Protein AF-G2DD54-F1 (afdb_monomer_lite)

InterPro domains:
  IPR060473 ATP phosphoribosyltransferase subunit HisZ, C-terminal domain [PF27460] (5-60)

Structure (mmCIF, N/CA/C/O backbone):
data_AF-G2DD54-F1
#
_entry.id   AF-G2DD54-F1
#
loop_
_atom_site.group_PDB
_atom_site.id
_atom_site.type_symbol
_atom_site.label_atom_id
_atom_site.label_alt_id
_atom_site.label_comp_id
_atom_site.label_asym_id
_atom_site.label_entity_id
_atom_site.label_seq_id
_atom_site.pdbx_PDB_ins_code
_atom_site.Cartn_x
_atom_site.Cartn_y
_atom_site.Cartn_z
_atom_site.occupancy
_atom_site.B_iso_or_equiv
_atom_site.auth_seq_id
_atom_site.auth_comp_id
_atom_site.auth_asym_id
_atom_site.auth_atom_id
_atom_site.pdbx_PDB_model_num
ATOM 1 N N . MET A 1 1 ? -21.760 5.245 11.594 1.00 44.53 1 MET A N 1
ATOM 2 C CA . MET A 1 1 ? -21.008 4.083 11.073 1.00 44.53 1 MET A CA 1
ATOM 3 C C . MET A 1 1 ? -19.527 4.372 11.261 1.00 44.53 1 MET A C 1
ATOM 5 O O . MET A 1 1 ? -19.164 5.523 11.033 1.00 44.53 1 MET A O 1
ATOM 9 N N . PRO A 1 2 ? -18.696 3.424 11.729 1.00 54.88 2 PRO A N 1
ATOM 10 C CA . PRO A 1 2 ? -17.253 3.643 11.773 1.00 54.88 2 PRO A CA 1
ATOM 11 C C . PRO A 1 2 ? -16.765 3.920 10.347 1.00 54.88 2 PRO A C 1
ATOM 13 O O . PRO A 1 2 ? -17.115 3.191 9.421 1.00 54.88 2 PRO A O 1
ATOM 16 N N . GLN A 1 3 ? -16.041 5.022 10.154 1.00 58.75 3 GLN A N 1
ATOM 17 C CA . GLN A 1 3 ? -15.442 5.311 8.855 1.00 58.75 3 GLN A CA 1
ATOM 18 C C . GLN A 1 3 ? -14.248 4.372 8.666 1.00 58.75 3 GLN A C 1
ATOM 20 O O . GLN A 1 3 ? -13.464 4.243 9.608 1.00 58.75 3 GLN A O 1
ATOM 25 N N . PRO A 1 4 ? -14.086 3.724 7.498 1.00 65.19 4 PRO A N 1
ATOM 26 C CA . PRO A 1 4 ? -12.880 2.960 7.233 1.00 65.19 4 PRO A CA 1
ATOM 27 C C . PRO A 1 4 ? -11.667 3.880 7.394 1.00 65.19 4 PRO A C 1
ATOM 29 O O . PRO A 1 4 ? -11.619 4.989 6.836 1.00 65.19 4 PRO A O 1
ATOM 32 N N . GLU A 1 5 ? -10.731 3.428 8.227 1.00 79.81 5 GLU A N 1
ATOM 33 C CA . GLU A 1 5 ? -9.477 4.120 8.496 1.00 79.81 5 GLU A CA 1
ATOM 34 C C . GLU A 1 5 ? -8.795 4.414 7.151 1.00 79.81 5 GLU A C 1
ATOM 36 O O . GLU A 1 5 ? -8.704 3.542 6.285 1.00 79.81 5 GLU A O 1
ATOM 41 N N . ALA A 1 6 ? -8.408 5.671 6.924 1.00 87.88 6 ALA A N 1
ATOM 42 C CA . ALA A 1 6 ? -7.739 6.041 5.685 1.00 87.88 6 ALA A CA 1
ATOM 43 C C . ALA A 1 6 ? -6.274 5.595 5.743 1.00 87.88 6 ALA A C 1
ATOM 45 O O . ALA A 1 6 ? -5.589 5.832 6.742 1.00 87.88 6 ALA A O 1
ATOM 46 N N . ILE A 1 7 ? -5.825 4.956 4.666 1.00 92.12 7 ILE A N 1
ATOM 47 C CA . ILE A 1 7 ? -4.453 4.501 4.460 1.00 92.12 7 ILE A CA 1
ATOM 48 C C . ILE A 1 7 ? -3.812 5.435 3.442 1.00 92.12 7 ILE A C 1
ATOM 50 O O . ILE A 1 7 ? -4.328 5.597 2.337 1.00 92.12 7 ILE A O 1
ATOM 54 N N . PHE A 1 8 ? -2.682 6.029 3.789 1.00 93.81 8 PHE A N 1
ATOM 55 C CA . PHE A 1 8 ? -1.902 6.827 2.858 1.00 93.81 8 PHE A CA 1
ATOM 56 C C . PHE A 1 8 ? -0.917 5.948 2.084 1.00 93.81 8 PHE A C 1
ATOM 58 O O . PHE A 1 8 ? -0.157 5.180 2.667 1.00 93.81 8 PHE A O 1
ATOM 65 N N . ALA A 1 9 ? -0.910 6.065 0.765 1.00 93.88 9 ALA A N 1
ATOM 66 C CA . ALA A 1 9 ? 0.092 5.467 -0.100 1.00 93.88 9 ALA A CA 1
ATOM 67 C C . ALA A 1 9 ? 0.972 6.598 -0.650 1.00 93.88 9 ALA A C 1
ATOM 69 O O . ALA A 1 9 ? 0.454 7.418 -1.414 1.00 93.88 9 ALA A O 1
ATOM 70 N N . PRO A 1 10 ? 2.264 6.688 -0.284 1.00 91.69 10 PRO A N 1
ATOM 71 C CA . PRO A 1 10 ? 3.147 7.704 -0.845 1.00 91.69 10 PRO A CA 1
ATOM 72 C C . PRO A 1 10 ? 3.286 7.501 -2.354 1.00 91.69 10 PRO A C 1
ATOM 74 O O . PRO A 1 10 ? 3.074 6.404 -2.865 1.00 91.69 10 PRO A O 1
ATOM 77 N N . TRP A 1 11 ? 3.651 8.551 -3.085 1.00 90.44 11 TRP A N 1
ATOM 78 C CA . TRP A 1 11 ? 3.947 8.387 -4.504 1.00 90.44 11 TRP A CA 1
ATOM 79 C C . TRP A 1 11 ? 5.229 7.557 -4.689 1.00 90.44 11 TRP A C 1
ATOM 81 O O . TRP A 1 11 ? 6.265 7.874 -4.105 1.00 90.44 11 TRP A O 1
ATOM 91 N N . SER A 1 12 ? 5.159 6.512 -5.512 1.00 90.25 12 SER A N 1
ATOM 92 C CA . SER A 1 12 ? 6.300 5.724 -5.986 1.00 90.25 12 SER A CA 1
ATOM 93 C C . SER A 1 12 ? 5.964 5.133 -7.357 1.00 90.25 12 SER A C 1
ATOM 95 O O . SER A 1 12 ? 4.796 4.905 -7.675 1.00 90.25 12 SER A O 1
ATOM 97 N N . ASP A 1 13 ? 6.990 4.902 -8.167 1.00 89.81 13 ASP A N 1
ATOM 98 C CA . ASP A 1 13 ? 6.944 4.186 -9.442 1.00 89.81 13 ASP A CA 1
ATOM 99 C C . ASP A 1 13 ? 7.057 2.657 -9.285 1.00 89.81 13 ASP A C 1
ATOM 101 O O . ASP A 1 13 ? 7.031 1.928 -10.277 1.00 89.81 13 ASP A O 1
ATOM 105 N N . ASP A 1 14 ? 7.145 2.158 -8.049 1.00 92.00 14 ASP A N 1
ATOM 106 C CA . ASP A 1 14 ? 7.236 0.733 -7.756 1.00 92.00 14 ASP A CA 1
ATOM 107 C C . ASP A 1 14 ? 5.911 0.004 -8.084 1.00 92.00 14 ASP A C 1
ATOM 109 O O . ASP A 1 14 ? 4.872 0.287 -7.471 1.00 92.00 14 ASP A O 1
ATOM 113 N N . PRO A 1 15 ? 5.907 -0.983 -9.003 1.00 92.12 15 PRO A N 1
ATOM 114 C CA . PRO A 1 15 ? 4.710 -1.767 -9.302 1.00 92.12 15 PRO A CA 1
ATOM 115 C C . PRO A 1 15 ? 4.178 -2.546 -8.089 1.00 92.12 15 PRO A C 1
ATOM 117 O O . PRO A 1 15 ? 2.977 -2.819 -8.023 1.00 92.12 15 PRO A O 1
ATOM 120 N N . ALA A 1 16 ? 5.0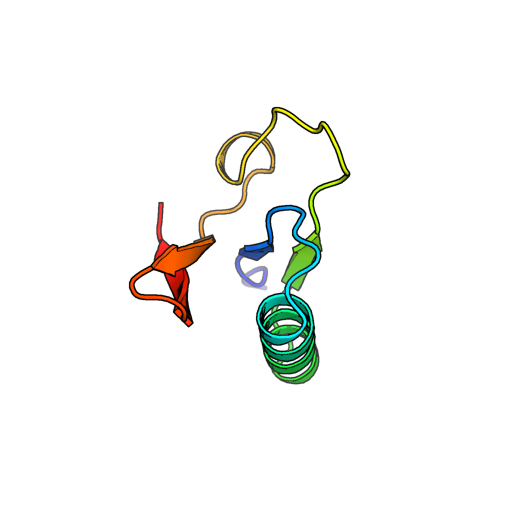26 -2.881 -7.109 1.00 92.88 16 ALA A N 1
ATOM 121 C CA . ALA A 1 16 ? 4.594 -3.530 -5.875 1.00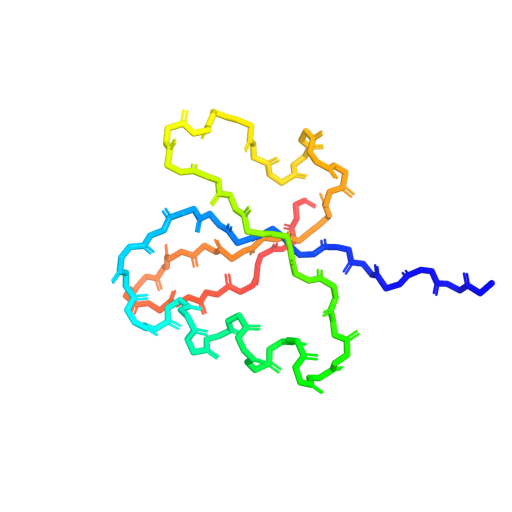 92.88 16 ALA A CA 1
ATOM 122 C C . ALA A 1 16 ? 3.714 -2.608 -5.018 1.00 92.88 16 ALA A C 1
ATOM 124 O O . ALA A 1 16 ? 2.777 -3.090 -4.378 1.00 92.88 16 ALA A O 1
ATOM 125 N N . LEU A 1 17 ? 3.946 -1.289 -5.054 1.00 93.75 17 LEU A N 1
ATOM 126 C CA . LEU A 1 17 ? 3.061 -0.325 -4.401 1.00 93.75 17 LEU A CA 1
ATOM 127 C C . LEU A 1 17 ? 1.679 -0.353 -5.048 1.00 93.75 17 LEU A C 1
ATOM 129 O O . LEU A 1 17 ? 0.670 -0.439 -4.352 1.00 93.75 17 LEU A O 1
ATOM 133 N N . ALA A 1 18 ? 1.631 -0.285 -6.381 1.00 92.69 18 ALA A N 1
ATOM 134 C CA . ALA A 1 18 ? 0.376 -0.279 -7.125 1.00 92.69 18 ALA A CA 1
ATOM 135 C C . ALA A 1 18 ? -0.445 -1.550 -6.855 1.00 92.69 18 ALA A C 1
ATOM 137 O O . ALA A 1 18 ? -1.654 -1.465 -6.632 1.00 92.69 18 ALA A O 1
ATOM 138 N N . ALA A 1 19 ? 0.217 -2.711 -6.799 1.00 94.12 19 ALA A N 1
ATOM 139 C CA . ALA A 1 19 ? -0.414 -3.978 -6.448 1.00 94.12 19 ALA A CA 1
ATOM 140 C C . ALA A 1 19 ? -0.995 -3.969 -5.022 1.00 94.12 19 ALA A C 1
ATOM 142 O O . ALA A 1 19 ? -2.121 -4.423 -4.811 1.00 94.12 19 ALA A O 1
ATOM 143 N N . GLU A 1 20 ? -0.265 -3.420 -4.048 1.00 93.94 20 GLU A N 1
ATOM 144 C CA . GLU A 1 20 ? -0.732 -3.346 -2.661 1.00 93.94 20 GLU A CA 1
ATOM 145 C C . GLU A 1 20 ? -1.894 -2.354 -2.495 1.00 93.94 20 GLU A C 1
ATOM 147 O O . GLU A 1 20 ? -2.879 -2.651 -1.817 1.00 93.94 20 GLU A O 1
ATOM 152 N N . VAL A 1 21 ? -1.842 -1.206 -3.177 1.00 93.50 21 VAL A N 1
ATOM 153 C CA . VAL A 1 21 ? -2.943 -0.232 -3.221 1.00 93.50 21 VAL A CA 1
ATOM 154 C C . VAL A 1 21 ? -4.213 -0.863 -3.793 1.00 93.50 21 VAL A C 1
ATOM 156 O O . VAL A 1 21 ? -5.292 -0.685 -3.224 1.00 93.50 21 VAL A O 1
ATOM 159 N N . GLU A 1 22 ? -4.100 -1.613 -4.891 1.00 94.19 22 GLU A N 1
ATOM 160 C CA . GLU A 1 22 ? -5.233 -2.311 -5.503 1.00 94.19 22 GLU A CA 1
ATOM 161 C C . GLU A 1 22 ? -5.814 -3.365 -4.553 1.00 94.19 22 GLU A C 1
ATOM 163 O O . GLU A 1 22 ? -7.020 -3.380 -4.302 1.00 94.19 22 GLU A O 1
ATOM 168 N N . ARG A 1 23 ? -4.957 -4.187 -3.930 1.00 93.62 23 ARG A N 1
ATOM 169 C CA . ARG A 1 23 ? -5.364 -5.197 -2.940 1.00 93.62 23 ARG A CA 1
ATOM 170 C C . ARG A 1 23 ? -6.167 -4.580 -1.793 1.00 93.62 23 ARG A C 1
ATOM 172 O O . ARG A 1 23 ? -7.189 -5.132 -1.383 1.00 93.62 23 ARG A O 1
ATOM 179 N N . LEU A 1 24 ? -5.722 -3.434 -1.282 1.00 92.44 24 LEU A N 1
ATOM 180 C CA . LEU A 1 24 ? -6.392 -2.710 -0.202 1.00 92.44 24 LEU A CA 1
ATOM 181 C C . LEU A 1 24 ? -7.740 -2.128 -0.644 1.00 92.44 24 LEU A C 1
ATOM 183 O O . LEU A 1 24 ? -8.725 -2.255 0.086 1.00 92.44 24 LEU A O 1
ATOM 187 N N . ARG A 1 25 ? -7.814 -1.544 -1.844 1.00 92.38 25 ARG A N 1
ATOM 188 C CA . ARG A 1 25 ? -9.070 -1.017 -2.406 1.00 92.38 25 ARG A CA 1
ATOM 189 C C . ARG A 1 25 ? -10.100 -2.121 -2.632 1.00 92.38 25 ARG A C 1
ATOM 191 O O . ARG A 1 25 ? -11.255 -1.952 -2.247 1.00 92.38 25 ARG A O 1
ATOM 198 N N . VAL A 1 26 ? -9.681 -3.267 -3.169 1.00 93.38 26 VAL A N 1
ATOM 199 C CA . VAL A 1 26 ? -10.534 -4.457 -3.344 1.00 93.38 26 VAL A CA 1
ATOM 200 C C . VAL A 1 26 ? -11.038 -4.988 -1.998 1.00 93.38 26 VAL A C 1
ATOM 202 O O . VAL A 1 26 ? -12.191 -5.398 -1.890 1.00 93.38 26 VAL A O 1
ATOM 205 N N . ALA A 1 27 ? -10.222 -4.915 -0.942 1.00 90.81 27 ALA A N 1
ATOM 206 C CA . ALA A 1 27 ? -10.620 -5.265 0.423 1.00 90.81 27 ALA A CA 1
ATOM 207 C C . ALA A 1 27 ? -11.562 -4.234 1.093 1.00 90.81 27 ALA A C 1
ATOM 209 O O . ALA A 1 27 ? -11.886 -4.374 2.274 1.00 90.81 27 ALA A O 1
ATOM 210 N N . GLY A 1 28 ? -11.985 -3.187 0.375 1.00 90.50 28 GLY A N 1
ATOM 211 C CA . GLY A 1 28 ? -12.864 -2.133 0.885 1.00 90.50 28 GLY A CA 1
ATOM 212 C C . GLY A 1 28 ? -12.162 -1.099 1.769 1.00 90.50 28 GLY A C 1
ATOM 213 O O . GLY A 1 28 ? -12.835 -0.320 2.447 1.00 90.50 28 GLY A O 1
ATOM 214 N N . GLN A 1 29 ? -10.825 -1.077 1.790 1.00 91.19 29 GLN A N 1
ATOM 215 C CA . GLN A 1 29 ? -10.064 -0.052 2.503 1.00 91.19 29 GLN A CA 1
ATOM 216 C C . GLN A 1 29 ? -10.010 1.244 1.694 1.00 91.19 29 GLN A C 1
ATOM 218 O O . GLN A 1 29 ? -9.953 1.245 0.461 1.00 91.19 29 GLN A O 1
ATOM 223 N N . ARG A 1 30 ? -9.977 2.377 2.398 1.00 90.75 30 ARG A N 1
ATOM 224 C CA . ARG A 1 30 ? -9.851 3.691 1.771 1.00 90.75 30 ARG A CA 1
ATOM 225 C C . ARG A 1 30 ? -8.377 4.056 1.647 1.00 90.75 30 ARG A C 1
ATOM 227 O O . ARG A 1 30 ? -7.751 4.412 2.639 1.00 90.75 30 ARG A O 1
ATOM 234 N N . VAL A 1 31 ? -7.847 3.998 0.427 1.00 91.75 31 VAL A N 1
ATOM 235 C CA . VAL A 1 31 ? -6.442 4.320 0.141 1.00 91.75 31 VAL A CA 1
ATOM 23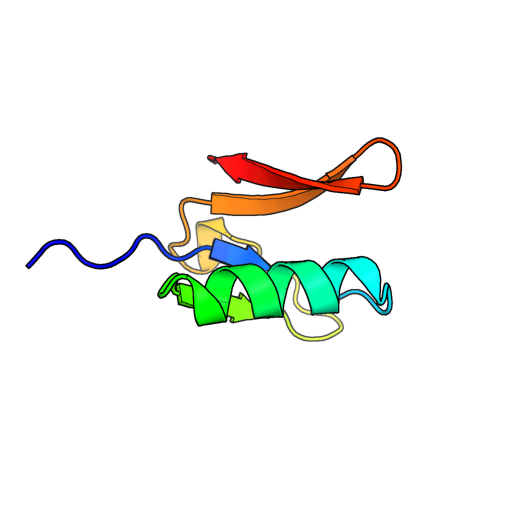6 C C . VAL A 1 31 ? -6.326 5.664 -0.566 1.00 91.75 31 VAL A C 1
ATOM 238 O O . VAL A 1 31 ? -6.880 5.840 -1.656 1.00 91.75 31 VAL A O 1
ATOM 241 N N . ILE A 1 32 ? -5.578 6.588 0.030 1.00 90.50 32 ILE A N 1
ATOM 242 C CA . ILE A 1 32 ? -5.277 7.904 -0.526 1.00 90.50 32 ILE A CA 1
ATOM 243 C C . ILE A 1 32 ? -3.872 7.883 -1.120 1.00 90.50 32 ILE A C 1
ATOM 245 O O . ILE A 1 32 ? -2.904 7.643 -0.407 1.00 90.50 32 ILE A O 1
ATOM 249 N N . SER A 1 33 ? -3.761 8.132 -2.422 1.00 90.69 33 SER A N 1
ATOM 250 C CA . SER A 1 33 ? -2.474 8.166 -3.121 1.00 90.69 33 SER A CA 1
ATOM 251 C C . SER A 1 33 ? -1.879 9.572 -3.081 1.00 90.69 33 SER A C 1
ATOM 253 O O . SER A 1 33 ? -2.540 10.533 -3.474 1.00 90.69 33 SER A O 1
ATOM 255 N N . GLY A 1 34 ? -0.633 9.682 -2.629 1.00 89.06 34 GLY A N 1
ATOM 256 C CA . GLY A 1 34 ? 0.153 10.905 -2.712 1.00 89.06 34 GLY A CA 1
ATOM 257 C C . GLY A 1 34 ? 0.470 11.271 -4.161 1.00 89.06 34 GLY A C 1
ATOM 258 O O . GLY A 1 34 ? 0.583 10.406 -5.034 1.00 89.06 34 GLY A O 1
ATOM 259 N N . LEU A 1 35 ? 0.615 12.569 -4.416 1.00 86.50 35 LEU A N 1
ATOM 260 C CA . LEU A 1 35 ? 1.039 13.092 -5.711 1.00 86.50 35 LEU A CA 1
ATOM 261 C C . LEU A 1 35 ? 2.571 13.226 -5.776 1.00 86.50 35 LEU A C 1
ATOM 263 O O . LEU A 1 35 ? 3.210 13.425 -4.737 1.00 86.50 35 LEU A O 1
ATOM 267 N N . PRO A 1 36 ? 3.174 13.175 -6.979 1.00 84.31 36 PRO A N 1
ATOM 268 C CA . PRO A 1 36 ? 4.592 13.474 -7.144 1.00 84.31 36 PRO A CA 1
ATOM 269 C C . PRO A 1 36 ? 4.925 14.855 -6.561 1.00 84.31 36 PRO A C 1
ATOM 271 O O . PRO A 1 36 ? 4.272 15.845 -6.886 1.00 84.31 36 PRO A O 1
ATOM 274 N N . GLY A 1 37 ? 5.937 14.929 -5.694 1.00 78.44 37 GLY A N 1
ATOM 275 C CA . GLY A 1 37 ? 6.369 16.184 -5.065 1.00 78.44 37 GLY A CA 1
ATOM 276 C C . GLY A 1 37 ? 5.491 16.680 -3.907 1.00 78.44 37 GLY A C 1
ATOM 277 O O . GLY A 1 37 ? 5.790 17.730 -3.336 1.00 78.44 37 GLY A O 1
ATOM 278 N N . GLN A 1 38 ? 4.445 15.941 -3.522 1.00 78.19 38 GLN A N 1
ATOM 279 C CA . GLN A 1 38 ? 3.672 16.245 -2.320 1.00 78.19 38 GLN A CA 1
ATOM 280 C C . GLN A 1 38 ? 4.538 16.040 -1.068 1.00 78.19 38 GLN A C 1
ATOM 282 O O . GLN A 1 38 ? 5.093 14.966 -0.860 1.00 78.19 38 GLN A O 1
ATOM 287 N N . GLN A 1 39 ? 4.631 17.075 -0.231 1.00 66.31 39 GLN A N 1
ATOM 288 C CA . GLN A 1 39 ? 5.363 17.034 1.044 1.00 66.31 39 GLN A CA 1
ATOM 289 C C . GLN A 1 39 ? 4.490 16.542 2.212 1.00 66.31 39 GLN A C 1
ATOM 291 O O . GLN A 1 39 ? 5.022 16.091 3.217 1.00 66.31 39 GLN A O 1
ATOM 296 N N . GLY A 1 40 ? 3.160 16.632 2.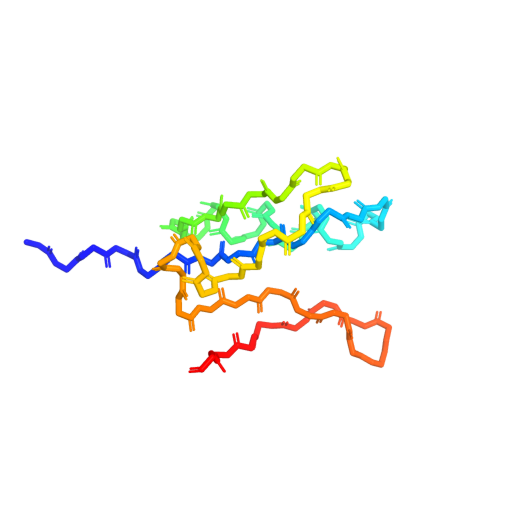081 1.00 67.00 40 GLY A N 1
ATOM 297 C CA . GLY A 1 40 ? 2.217 16.152 3.092 1.00 67.00 40 GLY A CA 1
ATOM 298 C C . GLY A 1 40 ? 2.140 14.626 3.110 1.00 67.00 40 GLY A C 1
ATOM 299 O O . GLY A 1 40 ? 1.874 14.004 2.074 1.00 67.00 40 GLY A O 1
ATOM 300 N N . GLY A 1 41 ? 2.374 14.051 4.284 1.00 78.69 41 GLY A N 1
ATOM 301 C CA . GLY A 1 41 ? 2.277 12.632 4.577 1.00 78.69 41 GLY A CA 1
ATOM 302 C C . GLY A 1 41 ? 0.929 12.249 5.183 1.00 78.69 41 GLY A C 1
ATOM 303 O O . GLY A 1 41 ? -0.056 12.989 5.162 1.00 78.69 41 GLY A O 1
ATOM 304 N N . ALA A 1 42 ? 0.879 11.044 5.736 1.00 80.38 42 ALA A N 1
ATOM 305 C CA . ALA A 1 42 ? -0.356 10.439 6.205 1.00 80.38 42 ALA A CA 1
ATOM 306 C C . ALA A 1 42 ? -1.050 11.238 7.329 1.00 80.38 42 ALA A C 1
ATOM 308 O O . ALA A 1 42 ? -2.274 11.379 7.304 1.00 80.38 42 ALA A O 1
ATOM 309 N N . GLN A 1 43 ? -0.286 11.835 8.253 1.00 78.19 43 GLN A N 1
ATOM 310 C CA . GLN A 1 43 ? -0.826 12.664 9.338 1.00 78.19 43 GLN A CA 1
ATOM 311 C C . GLN A 1 43 ? -1.512 13.937 8.828 1.00 78.19 43 GLN A C 1
ATOM 313 O O . GLN A 1 43 ? -2.626 14.227 9.267 1.00 78.19 43 GLN A O 1
ATOM 318 N N . GLU A 1 44 ? -0.914 14.675 7.884 1.00 78.88 44 GLU A N 1
ATOM 319 C CA . GLU A 1 44 ? -1.551 15.883 7.334 1.00 78.88 44 GLU A CA 1
ATOM 320 C C . GLU A 1 44 ? -2.833 15.566 6.551 1.00 78.88 44 GLU A C 1
ATOM 322 O O . GLU A 1 44 ? -3.714 16.416 6.422 1.00 78.88 44 GLU A O 1
ATOM 327 N N . MET A 1 45 ? -2.971 14.329 6.069 1.00 75.56 45 MET A N 1
ATOM 328 C CA . MET A 1 45 ? -4.167 13.844 5.377 1.00 75.56 45 MET A CA 1
ATOM 329 C C . MET A 1 45 ? -5.220 13.237 6.318 1.00 75.56 45 MET A C 1
ATOM 331 O O . MET A 1 45 ? -6.244 12.738 5.846 1.00 75.56 45 MET A O 1
ATOM 335 N N . GLY A 1 46 ? -4.982 13.241 7.635 1.00 79.88 46 GLY A N 1
ATOM 336 C CA . GLY A 1 46 ? -5.860 12.601 8.620 1.00 79.88 46 GLY A CA 1
ATOM 337 C C . GLY A 1 46 ? -5.912 11.074 8.491 1.00 79.88 46 GLY A C 1
ATOM 338 O O . GLY A 1 46 ? -6.863 10.442 8.955 1.00 79.88 46 GLY A O 1
ATOM 339 N N . CYS A 1 47 ? -4.916 10.478 7.833 1.00 85.81 47 CYS A N 1
ATOM 340 C CA . CYS A 1 47 ? -4.719 9.038 7.792 1.00 85.81 47 CYS A CA 1
ATOM 341 C C . CYS A 1 47 ? -4.016 8.599 9.076 1.00 85.81 47 CYS A C 1
ATOM 343 O O . CYS A 1 47 ? -3.125 9.275 9.581 1.00 85.81 47 CYS A O 1
ATOM 345 N N . ILE A 1 48 ? -4.410 7.441 9.591 1.00 86.44 48 ILE A N 1
ATOM 346 C CA . ILE A 1 48 ? -3.773 6.820 10.764 1.00 86.44 48 ILE A CA 1
ATOM 347 C C . ILE A 1 48 ? -2.929 5.608 10.374 1.00 86.44 48 ILE A C 1
ATOM 349 O O . IL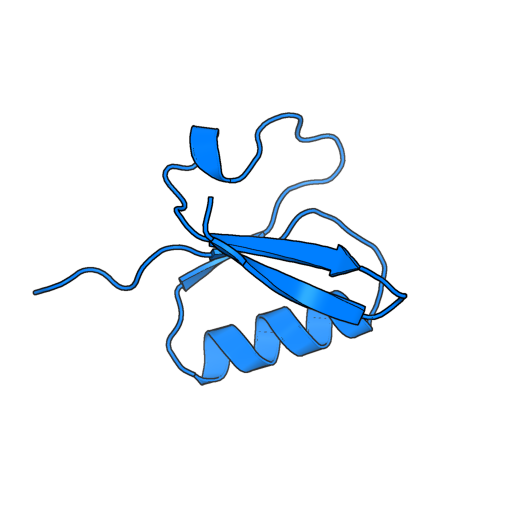E A 1 48 ? -2.360 4.930 11.222 1.00 86.44 48 ILE A O 1
ATOM 353 N N . GLN A 1 49 ? -2.864 5.324 9.077 1.00 91.25 49 GLN A N 1
ATOM 354 C CA . GLN A 1 49 ? -2.098 4.243 8.488 1.00 91.25 49 GLN A CA 1
ATOM 355 C C . GLN A 1 49 ? -1.401 4.752 7.228 1.00 91.25 49 GLN A C 1
ATOM 357 O O . GLN A 1 49 ? -1.947 5.595 6.511 1.00 91.25 49 GLN A O 1
ATOM 362 N N . GLU A 1 50 ? -0.230 4.207 6.926 1.00 92.50 50 GLU A N 1
ATOM 363 C CA . GLU A 1 50 ? 0.487 4.470 5.686 1.00 92.50 50 GLU A CA 1
ATOM 364 C C . GLU A 1 50 ? 1.240 3.248 5.164 1.00 92.50 50 GLU A C 1
ATOM 366 O O . GLU A 1 50 ? 1.634 2.365 5.925 1.00 92.50 50 GLU A O 1
ATOM 371 N N . LEU A 1 51 ? 1.447 3.196 3.852 1.00 93.06 51 LEU A N 1
ATOM 372 C CA . LEU A 1 51 ? 2.337 2.232 3.222 1.00 93.06 51 LEU A CA 1
ATOM 373 C C . LEU A 1 51 ? 3.770 2.766 3.269 1.00 93.06 51 LEU A C 1
ATOM 375 O O . LEU A 1 51 ? 4.078 3.794 2.671 1.00 93.06 51 LEU A O 1
ATOM 379 N N . ARG A 1 52 ? 4.658 2.039 3.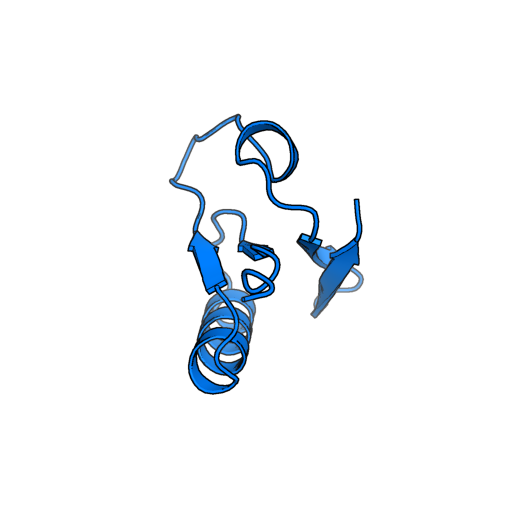950 1.00 92.12 52 ARG A N 1
ATOM 380 C CA . ARG A 1 52 ? 6.105 2.283 3.937 1.00 92.12 52 ARG A CA 1
ATOM 381 C C . ARG A 1 52 ? 6.824 1.149 3.232 1.00 92.12 52 ARG A C 1
ATOM 383 O O . ARG A 1 52 ? 6.583 -0.022 3.523 1.00 92.12 52 ARG A O 1
ATOM 390 N N . LEU A 1 53 ? 7.755 1.503 2.353 1.00 90.50 53 LEU A N 1
ATOM 391 C CA . LEU A 1 53 ? 8.715 0.552 1.814 1.00 90.50 53 LEU A CA 1
ATOM 392 C C . LEU A 1 53 ? 9.723 0.193 2.916 1.00 90.50 53 LEU A C 1
ATOM 394 O O . LEU A 1 53 ? 10.386 1.063 3.480 1.00 90.50 53 LEU A O 1
ATOM 398 N N . SER A 1 54 ? 9.813 -1.083 3.271 1.00 90.25 54 SER A N 1
ATOM 399 C CA . SER A 1 54 ? 10.743 -1.610 4.274 1.00 90.25 54 SER A CA 1
ATOM 400 C C . SER A 1 54 ? 11.232 -2.980 3.831 1.00 90.25 54 SER A C 1
ATOM 402 O O . SER A 1 54 ? 10.428 -3.835 3.469 1.00 90.25 54 SER A O 1
ATOM 404 N N . ASP A 1 55 ? 12.549 -3.183 3.825 1.00 88.69 55 ASP A N 1
ATOM 405 C CA . ASP A 1 55 ? 13.191 -4.412 3.330 1.00 88.69 55 ASP A CA 1
ATOM 406 C C . ASP A 1 55 ? 12.765 -4.802 1.898 1.00 88.69 55 ASP A C 1
ATOM 408 O O . ASP A 1 55 ? 12.615 -5.979 1.577 1.00 88.69 55 ASP A O 1
ATOM 412 N N . GLY A 1 56 ? 12.513 -3.811 1.033 1.00 88.94 56 GLY A N 1
ATOM 413 C CA . GLY A 1 56 ? 12.040 -4.044 -0.338 1.00 88.94 56 GLY A CA 1
ATOM 414 C C . GLY A 1 56 ? 10.580 -4.500 -0.441 1.00 88.94 56 GLY A C 1
ATOM 415 O O . GLY A 1 56 ? 10.161 -4.957 -1.500 1.00 88.94 56 GLY A O 1
ATOM 416 N N . GLN A 1 57 ? 9.798 -4.393 0.637 1.00 90.12 57 GLN A N 1
ATOM 417 C CA . GLN A 1 57 ? 8.375 -4.724 0.651 1.00 90.12 57 GLN A CA 1
ATOM 418 C C . GLN A 1 57 ? 7.542 -3.544 1.147 1.00 90.12 57 GLN A C 1
ATOM 420 O O . GLN A 1 57 ? 7.908 -2.868 2.109 1.00 90.12 57 GLN A O 1
ATOM 425 N N . TRP A 1 58 ? 6.386 -3.321 0.525 1.00 93.00 58 TRP A N 1
ATOM 426 C CA . TRP A 1 58 ? 5.410 -2.353 1.012 1.00 93.00 58 TRP A CA 1
ATOM 427 C C . TRP A 1 58 ? 4.668 -2.929 2.210 1.00 93.00 58 TRP A C 1
ATOM 429 O O . TRP A 1 58 ? 3.991 -3.951 2.109 1.00 93.00 58 TRP A O 1
ATOM 439 N N . ARG A 1 59 ? 4.831 -2.283 3.363 1.00 92.56 59 ARG A N 1
ATOM 440 C CA . ARG A 1 59 ? 4.201 -2.681 4.618 1.00 92.56 59 ARG A CA 1
ATOM 441 C C . ARG A 1 59 ? 3.300 -1.575 5.122 1.00 92.56 59 ARG A C 1
ATOM 443 O O . ARG A 1 59 ? 3.624 -0.393 5.048 1.00 92.56 59 ARG A O 1
ATOM 450 N N . LEU A 1 60 ? 2.172 -1.998 5.664 1.00 91.31 60 LEU A N 1
ATOM 451 C CA . LEU A 1 60 ? 1.209 -1.131 6.310 1.00 91.31 60 LEU A CA 1
ATOM 452 C C . LEU A 1 60 ? 1.696 -0.802 7.721 1.00 91.31 60 LEU A C 1
ATOM 454 O O . LEU A 1 60 ? 1.897 -1.696 8.543 1.00 91.31 60 LEU A O 1
ATOM 458 N N . VAL A 1 61 ? 1.912 0.481 7.982 1.00 90.19 61 VAL A N 1
ATOM 459 C CA . VAL A 1 61 ? 2.404 1.009 9.251 1.00 90.19 61 VAL A CA 1
ATOM 460 C C . VAL A 1 61 ? 1.342 1.934 9.822 1.00 90.19 61 VAL A C 1
ATOM 462 O O . VAL A 1 61 ? 0.837 2.815 9.132 1.00 90.19 61 VAL A O 1
ATOM 465 N N . ARG A 1 62 ? 0.986 1.723 11.088 1.00 88.50 62 ARG A N 1
ATOM 466 C CA . ARG A 1 62 ? 0.123 2.639 11.837 1.00 88.50 62 ARG A CA 1
ATOM 467 C C . ARG A 1 62 ? 0.981 3.764 12.424 1.00 88.50 62 ARG A C 1
ATOM 469 O O . ARG A 1 62 ? 2.069 3.483 12.926 1.00 88.50 62 ARG A O 1
ATOM 476 N N . LEU A 1 63 ? 0.494 4.999 12.306 1.00 80.81 63 LEU A N 1
ATOM 477 C CA . LEU A 1 63 ? 1.144 6.218 12.803 1.00 80.81 63 LEU A CA 1
ATOM 478 C C . LEU A 1 63 ? 0.949 6.413 14.308 1.00 80.81 63 LEU A C 1
ATOM 480 O O . LEU A 1 63 ? -0.093 5.951 14.830 1.00 80.81 63 LEU A O 1
#

Radius of gyration: 11.17 Å; chains: 1; bounding box: 34×22×22 Å

pLDDT: mean 86.15, std 10.24, range [44.53, 94.19]

Sequence (63 aa):
MPQPEAIFAPWSDDPALAAEVERLRVAGQRVISGLPGQQGGAQEMGCIQELRLSDGQWRLVRL

Secondary structure (DSSP, 8-state):
-PPPPEEEE-----HHHHHHHHHHHHTT-EEEEPPTT----TTTTT-SEEEEEETTEEEEEE-

Organism: NCBI:txid1048808

Foldseek 3Di:
DDDAAEEEEEDDPDVLSVVVQVVCVVVVHHYDYHDVPDPDDQVVVNHQWYFDQDPNHTDIDGD